Protein AF-A0A376TKN7-F1 (afdb_monomer_lite)

Organism: Escherichia coli (NCBI:txid562)

Radius of gyration: 16.55 Å; chains: 1; bounding box: 43×28×40 Å

Secondary structure (DSSP, 8-state):
-----S--HHHHHHHHH-TTTGGGEE-TTT-SEE--TT-------SSS---HHHHTTS-----PPPPGGG-

Structure (mmCIF, N/CA/C/O backbone):
data_AF-A0A376TKN7-F1
#
_entry.id   AF-A0A376TKN7-F1
#
loop_
_atom_site.group_PDB
_atom_site.id
_atom_site.type_symbol
_atom_site.label_atom_id
_atom_site.label_alt_id
_atom_site.label_comp_id
_atom_site.label_asym_id
_atom_site.label_entity_id
_atom_site.label_seq_id
_atom_site.pdbx_PDB_ins_code
_atom_site.Cartn_x
_atom_site.Cartn_y
_atom_site.Cartn_z
_atom_site.occupancy
_atom_site.B_iso_or_equiv
_atom_site.auth_seq_id
_atom_site.auth_comp_id
_atom_site.auth_asym_id
_atom_site.auth_atom_id
_atom_site.pdbx_PDB_model_num
ATOM 1 N N . MET A 1 1 ? 19.793 14.855 12.362 1.00 43.03 1 MET A N 1
ATOM 2 C CA . MET A 1 1 ? 19.403 13.472 12.028 1.00 43.03 1 MET A CA 1
ATOM 3 C C . MET A 1 1 ? 19.471 13.364 10.516 1.00 43.03 1 MET A C 1
ATOM 5 O O . MET A 1 1 ? 18.557 13.820 9.849 1.00 43.03 1 MET A O 1
ATOM 9 N N . SER A 1 2 ? 20.615 12.930 9.988 1.00 40.50 2 SER A N 1
ATOM 10 C CA . SER A 1 2 ? 20.813 12.709 8.553 1.00 40.50 2 SER A CA 1
ATOM 11 C C . SER A 1 2 ? 19.930 11.533 8.155 1.00 40.50 2 SER A C 1
ATOM 13 O O . SER A 1 2 ? 20.277 10.395 8.457 1.00 40.50 2 SER A O 1
ATOM 15 N N . SER A 1 3 ? 18.768 11.809 7.564 1.00 46.56 3 SER A N 1
ATOM 16 C CA . SER A 1 3 ? 18.017 10.807 6.817 1.00 46.56 3 SER A CA 1
ATOM 17 C C . SER A 1 3 ? 18.945 10.309 5.719 1.00 46.56 3 SER A C 1
ATOM 19 O O . SER A 1 3 ? 19.297 11.071 4.821 1.00 46.56 3 SER A O 1
ATOM 21 N N . ASP A 1 4 ? 19.415 9.076 5.849 1.00 45.09 4 ASP A N 1
ATOM 22 C CA . ASP A 1 4 ? 20.182 8.387 4.820 1.00 45.09 4 ASP A CA 1
ATOM 23 C C . ASP A 1 4 ? 19.291 8.348 3.564 1.00 45.09 4 ASP A C 1
ATOM 25 O O . ASP A 1 4 ? 18.355 7.558 3.470 1.00 45.09 4 ASP A O 1
ATOM 29 N N . MET A 1 5 ? 19.506 9.288 2.636 1.00 47.84 5 MET A N 1
ATOM 30 C CA . MET A 1 5 ? 18.793 9.414 1.360 1.00 47.84 5 MET A CA 1
ATOM 31 C C . MET A 1 5 ? 19.268 8.314 0.397 1.00 47.84 5 MET A C 1
ATOM 33 O O . MET A 1 5 ? 19.739 8.592 -0.702 1.00 47.84 5 MET A O 1
ATOM 37 N N . ARG A 1 6 ? 19.173 7.049 0.821 1.00 53.88 6 ARG A N 1
ATOM 38 C CA . ARG A 1 6 ? 19.363 5.857 -0.024 1.00 53.88 6 ARG A CA 1
ATOM 39 C C . ARG A 1 6 ? 18.027 5.259 -0.480 1.00 53.88 6 ARG A C 1
ATOM 41 O O . ARG A 1 6 ? 17.934 4.061 -0.705 1.00 53.88 6 ARG A O 1
ATOM 48 N N . GLY A 1 7 ? 17.026 6.122 -0.646 1.00 57.12 7 GLY A N 1
ATOM 49 C CA . GLY A 1 7 ? 15.686 5.770 -1.102 1.00 57.12 7 GLY A CA 1
ATOM 50 C C . GLY A 1 7 ? 14.774 5.468 0.076 1.00 57.12 7 GLY A C 1
ATOM 51 O O . GLY A 1 7 ? 14.906 4.437 0.726 1.00 57.12 7 GLY A O 1
ATOM 52 N N . ASP A 1 8 ? 13.849 6.381 0.363 1.00 65.94 8 ASP A N 1
ATOM 53 C CA . ASP A 1 8 ? 12.696 6.034 1.187 1.00 65.94 8 ASP A CA 1
ATOM 54 C C . ASP A 1 8 ? 11.942 4.917 0.443 1.00 65.94 8 ASP A C 1
ATOM 56 O O . ASP A 1 8 ? 11.477 5.176 -0.671 1.00 65.94 8 ASP A O 1
ATOM 60 N N . PRO A 1 9 ? 11.847 3.688 0.989 1.00 71.19 9 PRO A N 1
ATOM 61 C CA . PRO A 1 9 ? 11.201 2.566 0.311 1.00 71.19 9 PRO A CA 1
ATOM 62 C C . PRO A 1 9 ? 9.720 2.838 0.026 1.00 71.19 9 PRO A C 1
ATOM 64 O O . PRO A 1 9 ? 9.154 2.221 -0.874 1.00 71.19 9 PRO A O 1
ATOM 67 N N . ALA A 1 10 ? 9.102 3.799 0.725 1.00 74.19 10 ALA A N 1
ATOM 68 C CA . ALA A 1 10 ? 7.776 4.283 0.367 1.00 74.19 10 ALA A CA 1
ATOM 69 C C . ALA A 1 10 ? 7.746 4.863 -1.056 1.00 74.19 10 ALA A C 1
ATOM 71 O O . ALA A 1 10 ? 6.746 4.707 -1.741 1.00 74.19 10 ALA A O 1
ATOM 72 N N . SER A 1 11 ? 8.842 5.460 -1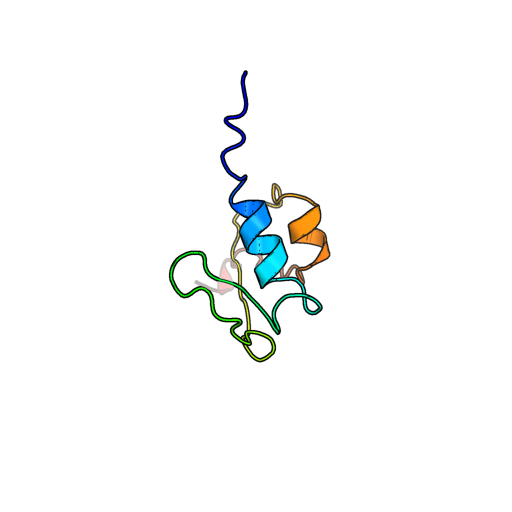.532 1.00 72.94 11 SER A N 1
ATOM 73 C CA . SER A 1 11 ? 8.954 6.029 -2.883 1.00 72.94 11 SER A CA 1
ATOM 74 C C . SER A 1 11 ? 8.879 4.963 -3.973 1.00 72.94 11 SER A C 1
ATOM 76 O O . SER A 1 11 ? 8.203 5.173 -4.970 1.00 72.94 11 SER A O 1
ATOM 78 N N . ALA A 1 12 ? 9.511 3.806 -3.759 1.00 76.31 12 ALA A N 1
ATOM 79 C CA . ALA A 1 12 ? 9.414 2.678 -4.688 1.00 76.31 12 ALA A CA 1
ATOM 80 C C . ALA A 1 12 ? 7.985 2.111 -4.726 1.00 76.31 12 ALA A C 1
ATOM 82 O O . ALA A 1 12 ? 7.478 1.744 -5.780 1.00 76.31 12 ALA A O 1
ATOM 83 N N . LEU A 1 13 ? 7.295 2.097 -3.580 1.00 80.44 13 LEU A N 1
ATOM 84 C CA . LEU A 1 13 ? 5.886 1.707 -3.528 1.00 80.44 13 LEU A CA 1
ATOM 85 C C . LEU A 1 13 ? 4.968 2.722 -4.218 1.00 80.44 13 LEU A C 1
ATOM 87 O O . LEU A 1 13 ? 3.931 2.321 -4.732 1.00 80.44 13 LEU A O 1
ATOM 91 N N . LEU A 1 14 ? 5.327 4.010 -4.252 1.00 81.94 14 LEU A N 1
ATOM 92 C CA . LEU A 1 14 ? 4.550 5.009 -4.991 1.00 81.94 14 LEU A CA 1
ATOM 93 C C . LEU A 1 14 ? 4.561 4.723 -6.491 1.00 81.94 14 LEU A C 1
ATOM 95 O O . LEU A 1 14 ? 3.508 4.816 -7.099 1.00 81.94 14 LEU A O 1
ATOM 99 N N . GLU A 1 15 ? 5.706 4.338 -7.053 1.00 80.81 15 GLU A N 1
ATOM 100 C CA . GLU A 1 15 ? 5.838 3.995 -8.476 1.00 80.81 15 GLU A CA 1
ATOM 101 C C . GLU A 1 15 ? 5.017 2.751 -8.847 1.00 80.81 15 GLU A C 1
ATOM 103 O O . GLU A 1 15 ? 4.347 2.721 -9.874 1.00 80.81 15 GLU A O 1
ATOM 108 N N . VAL A 1 16 ? 4.992 1.748 -7.966 1.00 84.94 16 VAL A N 1
ATOM 109 C CA . VAL A 1 16 ? 4.216 0.513 -8.171 1.00 84.94 16 VAL A CA 1
ATOM 110 C C . VAL A 1 16 ? 2.705 0.734 -8.024 1.00 84.94 16 VAL A C 1
ATOM 112 O O . VAL A 1 16 ? 1.914 0.091 -8.712 1.00 84.94 16 VAL A O 1
ATOM 115 N N . LEU A 1 17 ? 2.290 1.617 -7.111 1.00 84.62 17 LEU A N 1
ATOM 116 C CA . LEU A 1 17 ? 0.876 1.889 -6.827 1.00 84.62 17 LEU A CA 1
ATOM 117 C C . LEU A 1 17 ? 0.275 2.978 -7.722 1.00 84.62 17 LEU A C 1
ATOM 119 O O . LEU A 1 17 ? -0.933 3.202 -7.659 1.00 84.62 17 LEU A O 1
ATOM 123 N N . ASP A 1 18 ? 1.085 3.678 -8.514 1.00 85.56 18 ASP A N 1
ATOM 124 C CA . ASP A 1 18 ? 0.603 4.694 -9.441 1.00 85.56 18 ASP A CA 1
ATOM 125 C C . ASP A 1 18 ? 0.094 4.041 -10.740 1.00 85.56 18 ASP A C 1
ATOM 127 O O . ASP A 1 18 ? 0.892 3.441 -11.466 1.00 85.56 18 ASP A O 1
ATOM 131 N N . PRO A 1 19 ? -1.205 4.165 -11.083 1.00 80.50 19 PRO A N 1
ATOM 132 C CA . PRO A 1 19 ? -1.755 3.608 -12.320 1.00 80.50 19 PRO A CA 1
ATOM 133 C C . PRO A 1 19 ? -1.093 4.148 -13.593 1.00 80.50 19 PRO A C 1
ATOM 135 O O . PRO A 1 19 ? -1.201 3.529 -14.647 1.00 80.50 19 PRO A O 1
ATOM 138 N N . GLU A 1 20 ? -0.443 5.314 -13.524 1.00 82.31 20 GLU A N 1
ATOM 139 C CA . GLU A 1 20 ? 0.255 5.904 -14.668 1.00 82.31 20 GLU A CA 1
ATOM 140 C C . GLU A 1 20 ? 1.673 5.338 -14.855 1.00 82.31 20 GLU A C 1
ATOM 142 O O . GLU A 1 20 ? 2.224 5.439 -15.951 1.00 82.31 20 GLU A O 1
ATOM 147 N N . GLN A 1 21 ? 2.269 4.750 -13.810 1.00 81.12 21 GLN A N 1
ATOM 148 C CA . GLN A 1 21 ? 3.656 4.259 -13.820 1.00 81.12 21 GLN A CA 1
ATOM 149 C C . GLN A 1 21 ? 3.751 2.731 -13.764 1.00 81.12 21 GLN A C 1
ATOM 151 O O . GLN A 1 21 ? 4.710 2.156 -14.277 1.00 81.12 21 GLN A O 1
ATOM 156 N N . ASN A 1 2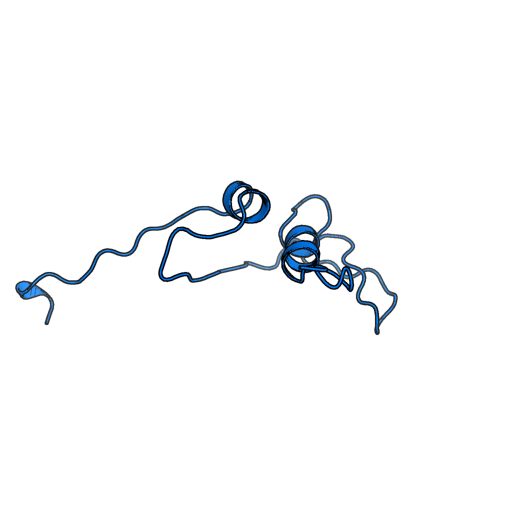2 ? 2.735 2.054 -13.223 1.00 85.19 22 ASN A N 1
ATOM 157 C CA . ASN A 1 22 ? 2.755 0.606 -13.026 1.00 85.19 22 ASN A CA 1
ATOM 158 C C . ASN A 1 22 ? 2.786 -0.218 -14.331 1.00 85.19 22 ASN A C 1
ATOM 160 O O . ASN A 1 22 ? 3.170 -1.381 -14.287 1.00 85.19 22 ASN A O 1
ATOM 164 N N . VAL A 1 23 ? 2.446 0.365 -15.488 1.00 85.44 23 VAL A N 1
ATOM 165 C CA . VAL A 1 23 ? 2.517 -0.293 -16.811 1.00 85.44 23 VAL A CA 1
ATOM 166 C C . VAL A 1 23 ? 3.953 -0.536 -17.293 1.00 85.44 23 VAL A C 1
ATOM 168 O O . VAL A 1 23 ? 4.195 -1.390 -18.144 1.00 85.44 23 VAL A O 1
ATOM 171 N N . ALA A 1 24 ? 4.910 0.227 -16.765 1.00 85.19 24 ALA A N 1
ATOM 172 C CA . ALA A 1 24 ? 6.315 0.173 -17.145 1.00 85.19 24 ALA A CA 1
ATOM 173 C C . ALA A 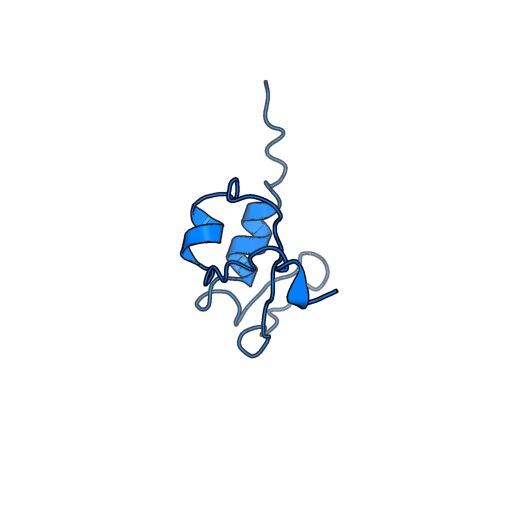1 24 ? 7.204 0.242 -15.899 1.00 85.19 24 ALA A C 1
ATOM 175 O O . ALA A 1 24 ? 8.106 1.072 -15.802 1.00 85.19 24 ALA A O 1
ATOM 176 N N . PHE A 1 25 ? 6.927 -0.622 -14.921 1.00 85.75 25 PHE A N 1
ATOM 177 C CA . PHE A 1 25 ? 7.738 -0.706 -13.715 1.00 85.75 25 PHE A CA 1
ATOM 178 C C . PHE A 1 25 ? 9.128 -1.257 -14.054 1.00 85.75 25 PHE A C 1
ATOM 180 O O . PHE A 1 25 ? 9.243 -2.346 -14.623 1.00 85.75 25 PHE A O 1
ATOM 187 N N . SER A 1 26 ? 10.179 -0.521 -13.684 1.00 80.56 26 SER A N 1
ATOM 188 C CA . SER A 1 26 ? 11.568 -0.915 -13.928 1.00 80.56 26 SER A CA 1
ATOM 189 C C . SER A 1 26 ? 12.224 -1.395 -12.637 1.00 80.56 26 SER A C 1
ATOM 191 O O . SER A 1 26 ? 12.456 -0.625 -11.705 1.00 80.56 26 SER A O 1
ATOM 193 N N . ASP A 1 27 ? 12.548 -2.685 -12.579 1.00 82.12 27 ASP A N 1
ATOM 194 C CA . ASP A 1 27 ? 13.326 -3.235 -11.474 1.00 82.12 27 ASP A CA 1
ATOM 195 C C . ASP A 1 27 ? 14.832 -3.067 -11.732 1.00 82.12 27 ASP A C 1
ATOM 197 O O . ASP A 1 27 ? 15.328 -3.338 -12.829 1.00 82.12 27 ASP A O 1
ATOM 201 N N . HIS A 1 28 ? 15.584 -2.681 -10.698 1.00 80.44 28 HIS A N 1
ATOM 202 C CA . HIS A 1 28 ? 17.032 -2.457 -10.791 1.00 80.44 28 HIS A CA 1
ATOM 203 C C . HIS A 1 28 ? 17.848 -3.708 -11.161 1.00 80.44 28 HIS A C 1
ATOM 205 O O . HIS A 1 28 ? 19.024 -3.583 -11.499 1.00 80.44 28 HIS A O 1
ATOM 211 N N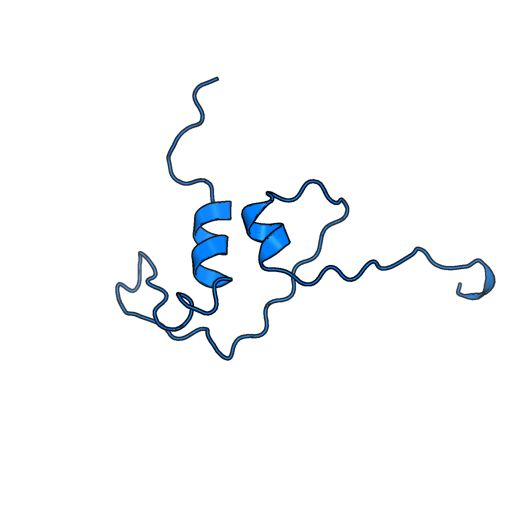 . TYR A 1 29 ? 17.283 -4.911 -11.036 1.00 77.94 29 TYR A N 1
ATOM 212 C CA . TYR A 1 29 ? 17.952 -6.157 -11.398 1.00 77.94 29 TYR A CA 1
ATOM 213 C C . TYR A 1 29 ? 17.618 -6.609 -12.820 1.00 77.94 29 TYR A C 1
ATOM 215 O O . TYR A 1 29 ? 18.483 -7.135 -13.519 1.00 77.94 29 TYR A O 1
ATOM 223 N N . LEU A 1 30 ? 16.359 -6.449 -13.229 1.00 76.75 30 LEU A N 1
ATOM 224 C CA . LEU A 1 30 ? 15.872 -6.951 -14.512 1.00 76.75 30 LEU A CA 1
ATOM 225 C C . LEU A 1 30 ? 16.093 -5.956 -15.660 1.00 76.75 30 LEU A C 1
ATOM 227 O O . LEU A 1 30 ? 16.212 -6.406 -16.797 1.00 76.75 30 LEU A O 1
ATOM 231 N N . GLU A 1 31 ? 16.163 -4.648 -15.372 1.00 76.94 31 GLU A N 1
ATOM 232 C CA . GLU A 1 31 ? 16.359 -3.557 -16.351 1.00 76.94 31 GLU A CA 1
ATOM 233 C C . GLU A 1 31 ? 15.412 -3.629 -17.571 1.00 76.94 31 GLU A C 1
ATOM 235 O O . GLU A 1 31 ? 15.716 -3.128 -18.655 1.00 76.94 31 GLU A O 1
ATOM 240 N N . VAL A 1 32 ? 14.253 -4.268 -17.403 1.00 81.44 32 VAL A N 1
ATOM 241 C CA . VAL A 1 32 ? 13.182 -4.348 -18.397 1.00 81.44 32 VAL A CA 1
ATOM 242 C C . VAL A 1 32 ? 11.896 -3.834 -17.779 1.00 81.44 32 VAL A C 1
ATOM 244 O O . VAL A 1 32 ? 11.614 -4.103 -16.611 1.00 81.44 32 VAL A O 1
ATOM 247 N N . ASP A 1 33 ? 11.121 -3.117 -18.583 1.00 84.31 33 ASP A N 1
ATOM 248 C CA . ASP A 1 33 ? 9.825 -2.597 -18.168 1.00 84.31 33 ASP A CA 1
ATOM 249 C C . ASP A 1 33 ? 8.837 -3.761 -18.013 1.00 84.31 33 ASP A C 1
ATOM 251 O O . ASP A 1 33 ? 8.678 -4.587 -18.921 1.00 84.31 33 ASP A O 1
ATOM 255 N N . TYR A 1 34 ? 8.188 -3.840 -16.851 1.00 83.06 34 TYR A N 1
ATOM 256 C CA . TYR A 1 34 ? 7.198 -4.863 -16.531 1.00 83.06 34 TYR A CA 1
ATOM 257 C C . TYR A 1 34 ? 5.837 -4.231 -16.240 1.00 83.06 34 TYR A C 1
ATOM 259 O O . TYR A 1 34 ? 5.740 -3.245 -15.511 1.00 83.06 34 TYR A O 1
ATOM 267 N N . ASP A 1 35 ? 4.785 -4.826 -16.796 1.00 86.88 35 ASP A N 1
ATOM 268 C CA . ASP A 1 35 ? 3.417 -4.342 -16.638 1.00 86.88 35 ASP A CA 1
ATOM 269 C C . ASP A 1 35 ? 2.766 -4.940 -15.381 1.00 86.88 35 ASP A C 1
ATOM 271 O O . ASP A 1 35 ? 2.578 -6.156 -15.262 1.00 86.88 35 ASP A O 1
ATOM 275 N N . LEU A 1 36 ? 2.439 -4.067 -14.429 1.00 88.50 36 LEU A N 1
ATOM 276 C CA . LEU A 1 36 ? 1.735 -4.356 -13.179 1.00 88.50 36 LEU A CA 1
ATOM 277 C C . LEU A 1 36 ? 0.313 -3.766 -13.154 1.00 88.50 36 LEU A C 1
ATOM 279 O O . LEU A 1 36 ? -0.330 -3.800 -12.104 1.00 88.50 36 LEU A O 1
ATOM 283 N N . SER A 1 37 ? -0.197 -3.239 -14.271 1.00 87.75 37 SER A N 1
ATOM 284 C CA . SER A 1 37 ? -1.497 -2.550 -14.322 1.00 87.75 37 SER A CA 1
ATOM 285 C C . SER A 1 37 ? -2.689 -3.435 -13.936 1.00 87.75 37 SER A C 1
ATOM 287 O O . SER A 1 37 ? -3.607 -2.971 -13.259 1.00 87.75 37 SER A O 1
ATOM 289 N N . ASP A 1 38 ? -2.640 -4.725 -14.276 1.00 89.56 38 ASP A N 1
ATOM 290 C CA . ASP A 1 38 ? -3.678 -5.713 -13.948 1.00 89.56 38 ASP A CA 1
ATOM 291 C C . ASP A 1 38 ? -3.494 -6.371 -12.562 1.00 89.56 38 ASP A C 1
ATOM 293 O O . ASP A 1 38 ? -4.256 -7.263 -12.170 1.00 89.56 38 ASP A O 1
ATOM 297 N N . VAL A 1 39 ? -2.479 -5.965 -11.793 1.00 90.25 39 VAL A N 1
ATOM 298 C CA . VAL A 1 39 ? -2.199 -6.533 -10.469 1.00 90.25 39 VAL A CA 1
ATOM 299 C C . VAL A 1 39 ? -3.033 -5.826 -9.402 1.00 90.25 39 VAL A C 1
ATOM 301 O O . VAL A 1 39 ? -2.927 -4.622 -9.182 1.00 90.25 39 VAL A O 1
ATOM 304 N N . MET A 1 40 ? -3.843 -6.594 -8.671 1.00 90.25 40 MET A N 1
ATOM 305 C CA . MET A 1 40 ? -4.589 -6.077 -7.524 1.00 90.25 40 MET A CA 1
ATOM 306 C C . MET A 1 40 ? -3.687 -5.983 -6.287 1.00 90.25 40 MET A C 1
ATOM 308 O O . MET A 1 40 ? -3.285 -7.000 -5.718 1.00 90.25 40 MET A O 1
ATOM 312 N N . PHE A 1 41 ? -3.427 -4.760 -5.828 1.00 90.69 41 PHE A N 1
ATOM 313 C CA . PHE A 1 41 ? -2.682 -4.499 -4.597 1.00 90.69 41 PHE A CA 1
ATOM 314 C C . PHE A 1 41 ? -3.618 -4.403 -3.387 1.00 90.69 41 PHE A C 1
ATOM 316 O O . PHE A 1 41 ? -4.615 -3.684 -3.408 1.00 90.69 41 PHE A O 1
ATOM 323 N N . VAL A 1 42 ? -3.272 -5.104 -2.303 1.00 91.94 42 VAL A N 1
ATOM 324 C CA . VAL A 1 42 ? -3.962 -5.014 -1.009 1.00 91.94 42 VAL A CA 1
ATOM 325 C C . VAL A 1 42 ? -2.923 -4.769 0.078 1.00 91.94 42 VAL A C 1
ATOM 327 O O . VAL A 1 42 ? -2.030 -5.588 0.288 1.00 91.94 42 VAL A O 1
ATOM 330 N N . ALA A 1 43 ? -3.049 -3.644 0.780 1.00 90.94 43 ALA A N 1
ATOM 331 C CA . ALA A 1 43 ? -2.180 -3.270 1.891 1.00 90.94 43 ALA A CA 1
ATOM 332 C C . ALA A 1 43 ? -2.954 -3.285 3.215 1.00 90.94 43 ALA A C 1
ATOM 334 O O . ALA A 1 43 ? -4.135 -2.948 3.270 1.00 90.94 43 ALA A O 1
ATOM 335 N N . THR A 1 44 ? -2.276 -3.646 4.304 1.00 92.00 44 THR A N 1
ATOM 336 C CA . THR A 1 44 ? -2.854 -3.668 5.655 1.00 92.00 44 THR A CA 1
ATOM 337 C C . THR A 1 44 ? -2.067 -2.757 6.586 1.00 92.00 44 THR A C 1
ATOM 339 O O . THR A 1 44 ? -0.837 -2.780 6.576 1.00 92.00 44 THR A O 1
ATOM 342 N N . SER A 1 45 ? -2.757 -2.004 7.443 1.00 92.25 45 SER A N 1
ATOM 343 C CA . SER A 1 45 ? -2.132 -1.204 8.498 1.00 92.25 45 SER A CA 1
ATOM 344 C C . SER A 1 45 ? -2.985 -1.211 9.762 1.00 92.25 45 SER A C 1
ATOM 346 O O . SER A 1 45 ? -4.211 -1.209 9.698 1.00 92.25 45 SER A O 1
ATOM 348 N N . ASN A 1 46 ? -2.322 -1.155 10.918 1.00 90.44 46 ASN A N 1
ATOM 349 C CA . ASN A 1 46 ? -2.978 -1.042 12.224 1.00 90.44 46 ASN A CA 1
ATOM 350 C C . ASN A 1 46 ? -3.293 0.415 12.609 1.00 90.44 46 ASN A C 1
ATOM 352 O O . ASN A 1 46 ? -4.003 0.661 13.581 1.00 90.44 46 ASN A O 1
ATOM 356 N N . SER A 1 47 ? -2.732 1.397 11.895 1.00 89.44 47 SER A N 1
ATOM 357 C CA . SER A 1 47 ? -2.925 2.822 12.183 1.00 89.44 47 SER A CA 1
ATOM 358 C C . SER A 1 47 ? -2.980 3.662 10.907 1.00 89.44 47 SER A C 1
ATOM 360 O O . SER A 1 47 ? -2.545 3.228 9.843 1.00 89.44 47 SER A O 1
ATOM 362 N N . MET A 1 48 ? -3.463 4.899 11.023 1.00 88.38 48 MET A N 1
ATOM 363 C CA . MET A 1 48 ? -3.518 5.853 9.906 1.00 88.38 48 MET A CA 1
ATOM 364 C C . MET A 1 48 ? -2.229 6.670 9.735 1.00 88.38 48 MET A C 1
ATOM 366 O O . MET A 1 48 ? -2.221 7.643 8.990 1.00 88.38 48 MET A O 1
ATOM 370 N N . ASN A 1 49 ? -1.135 6.295 10.407 1.00 90.62 49 ASN A N 1
ATOM 371 C CA . ASN A 1 49 ? 0.164 6.970 10.294 1.00 90.62 49 ASN A CA 1
ATOM 372 C C . ASN A 1 49 ? 0.915 6.538 9.018 1.00 90.62 49 ASN A C 1
ATOM 374 O O . ASN A 1 49 ? 2.089 6.176 9.067 1.00 90.62 49 ASN A O 1
ATOM 378 N N . ILE A 1 50 ? 0.212 6.519 7.888 1.00 88.44 50 ILE A N 1
ATOM 379 C CA . ILE A 1 50 ? 0.741 6.171 6.569 1.00 88.44 50 ILE A CA 1
ATOM 380 C C . ILE A 1 50 ? 1.184 7.475 5.886 1.00 88.44 50 ILE A C 1
ATOM 382 O O . ILE A 1 50 ? 0.495 8.489 6.036 1.00 88.44 50 ILE A O 1
ATOM 386 N N . PRO A 1 51 ? 2.305 7.494 5.140 1.00 88.19 51 PRO A N 1
ATOM 387 C CA . PRO A 1 51 ? 2.689 8.653 4.340 1.00 88.19 51 PRO A CA 1
ATOM 388 C C . PRO A 1 51 ? 1.540 9.128 3.440 1.00 88.19 51 PRO A C 1
ATOM 390 O O . PRO A 1 51 ? 0.960 8.330 2.704 1.00 88.19 51 PRO A O 1
ATOM 393 N N . ALA A 1 52 ? 1.239 10.430 3.470 1.0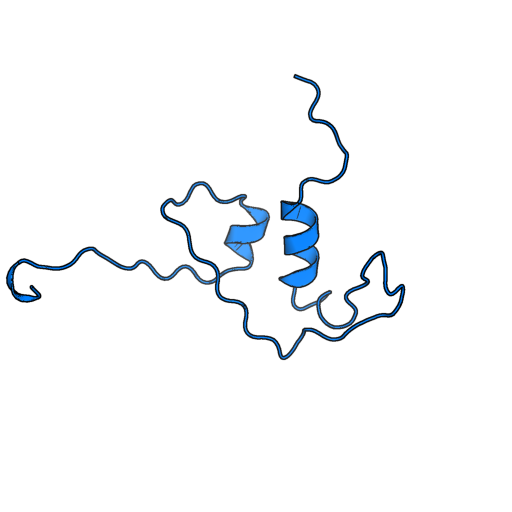0 87.00 52 ALA A N 1
ATOM 394 C CA . ALA A 1 52 ? 0.147 11.021 2.689 1.00 87.00 52 ALA A CA 1
ATOM 395 C C . ALA A 1 52 ? 0.166 10.641 1.189 1.00 87.00 52 ALA A C 1
ATOM 397 O O . ALA A 1 52 ? -0.888 10.280 0.677 1.00 87.00 52 ALA A O 1
ATOM 398 N N . PRO A 1 53 ? 1.329 10.583 0.498 1.00 85.31 53 PRO A N 1
ATOM 399 C CA . PRO A 1 53 ? 1.369 10.193 -0.915 1.00 85.31 53 PRO A CA 1
ATOM 400 C C . PRO A 1 53 ? 0.880 8.768 -1.210 1.00 85.31 53 PRO A C 1
ATOM 402 O O . PRO A 1 53 ? 0.418 8.505 -2.319 1.00 85.31 53 PRO A O 1
ATOM 405 N N . LEU A 1 54 ? 1.018 7.848 -0.245 1.00 86.00 54 LEU A N 1
ATOM 406 C CA . LEU A 1 54 ? 0.495 6.484 -0.353 1.00 86.00 54 LEU A CA 1
ATOM 407 C C . LEU A 1 54 ? -0.993 6.466 -0.006 1.00 86.00 54 LEU A C 1
ATOM 409 O O . LEU A 1 54 ? -1.770 5.788 -0.667 1.00 86.00 54 LEU A O 1
ATOM 413 N N . LEU A 1 55 ? -1.392 7.225 1.019 1.00 87.06 55 LEU A N 1
ATOM 414 C CA . LEU A 1 55 ? -2.784 7.316 1.450 1.00 87.06 55 LEU A CA 1
ATOM 415 C C . LEU A 1 55 ? -3.697 7.849 0.335 1.00 87.06 55 LEU A C 1
ATOM 417 O O . LEU A 1 55 ? -4.785 7.316 0.154 1.00 87.06 55 LEU A O 1
ATOM 421 N N . ASP A 1 56 ? -3.234 8.833 -0.438 1.00 87.25 56 ASP A N 1
ATOM 422 C CA . ASP A 1 56 ? -3.988 9.417 -1.557 1.00 87.25 56 ASP A CA 1
ATOM 423 C C . ASP A 1 56 ? -4.211 8.433 -2.722 1.00 87.25 56 ASP A C 1
ATOM 425 O O . ASP A 1 56 ? -5.131 8.615 -3.516 1.00 87.25 56 ASP A O 1
ATOM 429 N N . ARG A 1 57 ? -3.385 7.383 -2.823 1.00 88.38 57 ARG A N 1
ATOM 430 C CA . ARG A 1 57 ? -3.450 6.355 -3.878 1.00 88.38 57 ARG A CA 1
ATOM 431 C C . ARG A 1 57 ? -4.173 5.076 -3.442 1.00 88.38 57 ARG A C 1
ATOM 433 O O . ARG A 1 57 ? -4.256 4.131 -4.219 1.00 88.38 57 ARG A O 1
ATOM 440 N N . MET A 1 58 ? -4.679 5.018 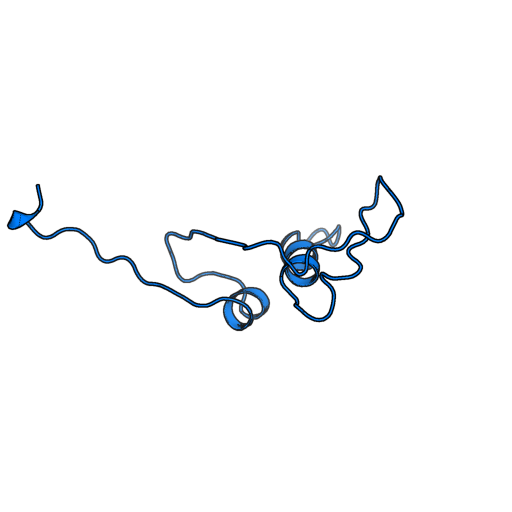-2.209 1.00 88.75 58 MET A N 1
ATOM 441 C CA . MET A 1 58 ? -5.317 3.825 -1.652 1.00 88.75 58 MET A CA 1
ATOM 442 C C . MET A 1 58 ? -6.754 4.100 -1.215 1.00 88.75 58 MET A C 1
ATOM 444 O O . MET A 1 58 ? -7.060 5.124 -0.607 1.00 88.75 58 MET A O 1
ATOM 448 N N . GLU A 1 59 ? -7.635 3.127 -1.434 1.00 91.50 59 GLU A N 1
ATOM 449 C CA . GLU A 1 59 ? -8.948 3.111 -0.796 1.00 91.50 59 GLU A CA 1
ATOM 450 C C . GLU A 1 59 ? -8.830 2.552 0.630 1.00 91.50 59 GLU A C 1
ATOM 452 O O . GLU A 1 59 ? -8.361 1.433 0.848 1.00 91.50 59 GLU A O 1
ATOM 457 N N . VAL A 1 60 ? -9.253 3.333 1.628 1.00 90.75 60 VAL A N 1
ATOM 458 C CA . VAL A 1 60 ? -9.155 2.935 3.038 1.00 90.75 60 VAL A CA 1
ATOM 459 C C . VAL A 1 60 ? -10.429 2.230 3.489 1.00 90.75 60 VAL A C 1
ATOM 461 O O . VAL A 1 60 ? -11.456 2.869 3.721 1.00 90.75 60 VAL A O 1
ATOM 464 N N . ILE A 1 61 ? -10.325 0.925 3.739 1.00 92.44 61 ILE A N 1
ATOM 465 C CA . ILE A 1 61 ? -11.388 0.122 4.352 1.00 92.44 61 ILE A CA 1
ATOM 466 C C . ILE A 1 61 ? -11.068 -0.081 5.837 1.00 92.44 61 ILE A C 1
ATOM 468 O O . ILE A 1 61 ? -10.081 -0.724 6.196 1.00 92.44 61 ILE A O 1
ATOM 472 N N . ARG A 1 62 ? -11.901 0.472 6.728 1.00 89.31 62 ARG A N 1
ATOM 473 C CA . ARG A 1 62 ? -11.745 0.294 8.180 1.00 89.31 62 ARG A CA 1
ATOM 474 C C . ARG A 1 62 ? -12.476 -0.953 8.650 1.00 89.31 62 ARG A C 1
ATOM 476 O O . ARG A 1 62 ? -13.701 -0.995 8.640 1.00 89.31 62 ARG A O 1
ATOM 483 N N . LEU A 1 63 ? -11.710 -1.920 9.135 1.00 89.81 63 LEU A N 1
ATOM 484 C CA . LEU A 1 63 ? -12.234 -3.098 9.812 1.00 89.81 63 LEU A CA 1
ATOM 485 C C . LEU A 1 63 ? -12.383 -2.772 11.303 1.00 89.81 63 LEU A C 1
ATOM 487 O O . LEU A 1 63 ? -11.392 -2.527 11.993 1.00 89.81 63 LEU A O 1
ATOM 491 N N . SER A 1 64 ? -13.625 -2.684 11.782 1.00 88.75 64 SER A N 1
ATOM 492 C CA . SER A 1 64 ? -13.908 -2.528 13.210 1.00 88.75 64 SER A CA 1
ATOM 493 C C . SER A 1 64 ? -13.619 -3.826 13.962 1.00 88.75 64 SER A C 1
ATOM 495 O O . SER A 1 64 ? -13.612 -4.906 13.377 1.00 88.75 64 SER A O 1
ATOM 497 N N . GLY A 1 65 ? -13.387 -3.715 15.271 1.00 87.62 65 GLY A N 1
ATOM 498 C CA . GLY A 1 65 ? -13.332 -4.890 16.136 1.00 87.62 65 GLY A CA 1
ATOM 499 C C . GLY A 1 65 ? -14.667 -5.635 16.168 1.00 87.62 65 GLY A C 1
ATOM 500 O O . GLY A 1 65 ? -15.702 -5.084 15.788 1.00 87.62 65 GLY A O 1
ATOM 501 N N . TYR A 1 66 ? -14.614 -6.875 16.639 1.00 88.19 66 TYR A N 1
ATOM 502 C CA . TYR A 1 66 ? -15.783 -7.734 16.794 1.00 88.19 66 TYR A CA 1
ATOM 503 C C . TYR A 1 66 ? -16.682 -7.269 17.942 1.00 88.19 66 TYR A C 1
ATOM 505 O O . TYR A 1 66 ? -16.212 -6.691 18.930 1.00 88.19 66 TYR A O 1
ATOM 513 N N . THR A 1 67 ? -17.974 -7.544 17.811 1.00 88.81 67 THR A N 1
ATOM 514 C CA . THR A 1 67 ? -18.943 -7.431 18.907 1.00 88.81 67 THR A CA 1
ATOM 515 C C . THR A 1 67 ? -18.880 -8.660 19.820 1.00 88.81 67 THR A C 1
ATOM 517 O O . THR A 1 67 ? -18.307 -9.686 19.459 1.00 88.81 67 THR A O 1
ATOM 520 N N . GLU A 1 68 ? -19.458 -8.577 21.023 1.00 81.19 68 GLU A N 1
ATOM 521 C CA . GLU A 1 68 ? -19.488 -9.720 21.953 1.00 81.19 68 GLU A CA 1
ATOM 522 C C . GLU A 1 68 ? -20.271 -10.924 21.392 1.00 81.19 68 GLU A C 1
ATOM 524 O O . GLU A 1 68 ? -19.934 -12.060 21.715 1.00 81.19 68 GLU A O 1
ATOM 529 N N . ASP A 1 69 ? -21.251 -10.682 20.513 1.00 78.94 69 ASP A N 1
ATOM 530 C CA . ASP A 1 69 ? -22.101 -11.704 19.881 1.00 78.94 69 ASP A CA 1
ATOM 531 C C . ASP A 1 69 ? -21.418 -12.451 18.710 1.00 78.94 69 ASP A C 1
ATOM 533 O O . ASP A 1 69 ? -21.985 -13.401 18.171 1.00 78.94 69 ASP A O 1
ATOM 537 N N . GLU A 1 70 ? -20.219 -12.027 18.290 1.00 70.56 70 GLU A N 1
ATOM 538 C CA . GLU A 1 70 ? -19.476 -12.587 17.145 1.00 70.56 70 GLU A CA 1
ATOM 539 C C . GLU A 1 70 ? -18.366 -13.587 17.533 1.00 70.56 70 GLU A C 1
ATOM 541 O O . GLU A 1 70 ? -17.705 -14.126 16.643 1.00 70.56 70 GLU A O 1
ATOM 546 N N . ASN A 1 71 ? -18.151 -13.839 18.831 1.00 53.53 71 ASN A N 1
ATOM 547 C CA . ASN A 1 71 ? -17.196 -14.844 19.339 1.00 53.53 71 ASN A CA 1
ATOM 548 C C . ASN A 1 71 ? -17.786 -16.261 19.367 1.00 53.53 71 ASN A C 1
ATOM 550 O O . ASN A 1 71 ? -17.027 -17.208 19.052 1.00 53.53 71 ASN A O 1
#

Sequence (71 aa):
MSSDMRGDPASALLEVLDPEQNVAFSDHYLEVDYDLSDVMFVATSNSMNIPAPLLDRMEVIRLSGYTEDEN

pLDDT: mean 80.7, std 12.89, range [40.5, 92.44]

Foldseek 3Di:
DPPPPPDPVVVLVLQCLDLVRQCFRADPVPRGGHHCNPPDDDDDDPDPPDPPSVVVSDDDDDDDDDDPVPD

InterPro domains:
  IPR003959 ATPase, AAA-type, core [PF00004] (3-63)
  IPR027065 Lon protease [PTHR43718] (1-70)
  IPR027417 P-loop containing nucleoside triphosphate hydrolase [G3DSA:3.40.50.300] (1-63)
  IPR027417 P-loop containing nucleoside triphosphate hydrolase [SSF52540] (5-70)